Protein AF-A0A7Y6Y7G5-F1 (afdb_monomer_lite)

Structure (mmCIF, N/CA/C/O backbone):
data_AF-A0A7Y6Y7G5-F1
#
_entry.id   AF-A0A7Y6Y7G5-F1
#
loop_
_atom_site.group_PDB
_atom_site.id
_atom_site.type_symbol
_atom_site.label_atom_id
_atom_site.label_alt_id
_atom_site.label_comp_id
_atom_site.label_asym_id
_atom_site.label_entity_id
_atom_site.label_seq_id
_atom_site.pdbx_PDB_ins_code
_atom_site.Cartn_x
_atom_site.Cartn_y
_atom_site.Cartn_z
_atom_site.occupancy
_atom_site.B_iso_or_equiv
_atom_site.auth_seq_id
_atom_site.auth_comp_id
_atom_site.auth_asym_id
_atom_site.auth_atom_id
_atom_site.pdbx_PDB_model_num
ATOM 1 N N . MET A 1 1 ? -13.660 -10.280 -2.586 1.00 82.56 1 MET A N 1
ATOM 2 C CA . MET A 1 1 ? -14.281 -9.388 -1.596 1.00 82.56 1 MET A CA 1
ATOM 3 C C . MET A 1 1 ? -13.257 -9.056 -0.531 1.00 82.56 1 MET A C 1
ATOM 5 O O . MET A 1 1 ? -12.829 -9.973 0.171 1.00 82.56 1 MET A O 1
ATOM 9 N N . LEU A 1 2 ? -12.933 -7.768 -0.409 1.00 85.56 2 LEU A N 1
ATOM 10 C CA . LEU A 1 2 ? -12.048 -7.222 0.620 1.00 85.56 2 LEU A CA 1
ATOM 11 C C . LEU A 1 2 ? -12.518 -7.581 2.031 1.00 85.56 2 LEU A C 1
ATOM 13 O O . LEU A 1 2 ? -13.725 -7.558 2.326 1.00 85.56 2 LEU A O 1
ATOM 17 N N . LYS A 1 3 ? -11.549 -7.924 2.879 1.00 89.38 3 LYS A N 1
ATOM 18 C CA . LYS A 1 3 ? -11.730 -8.176 4.310 1.00 89.38 3 LYS A CA 1
ATOM 19 C C . LYS A 1 3 ? -11.537 -6.909 5.128 1.00 89.38 3 LYS A C 1
ATOM 21 O O . LYS A 1 3 ? -12.250 -6.746 6.112 1.00 89.38 3 LYS A O 1
ATOM 26 N N . VAL A 1 4 ? -10.637 -6.028 4.704 1.00 87.31 4 VAL A N 1
ATOM 27 C CA . VAL A 1 4 ? -10.435 -4.720 5.327 1.00 87.31 4 VAL A CA 1
ATOM 28 C C . VAL A 1 4 ? -11.419 -3.724 4.718 1.00 87.31 4 VAL A C 1
ATOM 30 O O . VAL A 1 4 ? -11.514 -3.599 3.496 1.00 87.31 4 VAL A O 1
ATOM 33 N N . ARG A 1 5 ? -12.199 -3.052 5.568 1.00 88.31 5 ARG A N 1
ATOM 34 C CA . ARG A 1 5 ? -13.233 -2.093 5.164 1.00 88.31 5 ARG A CA 1
ATOM 35 C C . ARG A 1 5 ? -13.192 -0.883 6.097 1.00 88.31 5 ARG A C 1
ATOM 37 O O . ARG A 1 5 ? -13.852 -0.937 7.129 1.00 88.31 5 ARG A O 1
ATOM 44 N N . PRO A 1 6 ? -12.422 0.161 5.752 1.00 89.56 6 PRO A N 1
ATOM 45 C CA . PRO A 1 6 ? -12.454 1.414 6.493 1.00 89.56 6 PRO A CA 1
ATOM 46 C C . PRO A 1 6 ? -13.867 2.009 6.481 1.00 89.56 6 PRO A C 1
ATOM 48 O O . PRO A 1 6 ? -14.586 1.885 5.487 1.00 89.56 6 PRO A O 1
ATOM 51 N N . ASP A 1 7 ? -14.250 2.674 7.563 1.00 91.94 7 ASP A N 1
ATOM 52 C CA . ASP A 1 7 ? -15.566 3.287 7.738 1.00 91.94 7 ASP A CA 1
ATOM 53 C C . ASP A 1 7 ? -15.765 4.479 6.786 1.00 91.94 7 ASP A C 1
ATOM 55 O O . ASP A 1 7 ? -16.869 4.721 6.292 1.00 91.94 7 ASP A O 1
ATOM 59 N N . ASN A 1 8 ? -14.685 5.194 6.456 1.00 92.56 8 ASN A N 1
ATOM 60 C CA . ASN A 1 8 ? -14.676 6.316 5.515 1.00 92.56 8 ASN A CA 1
ATOM 61 C C . ASN A 1 8 ? -14.504 5.846 4.055 1.00 92.56 8 ASN A C 1
ATOM 63 O O . ASN A 1 8 ? -13.577 6.246 3.352 1.00 92.56 8 ASN A O 1
ATOM 67 N N . LEU A 1 9 ? -15.418 4.990 3.587 1.00 87.75 9 LEU A N 1
ATOM 68 C CA . LEU A 1 9 ? -15.328 4.327 2.277 1.00 87.75 9 LEU A CA 1
ATOM 69 C C . LEU A 1 9 ? -15.093 5.278 1.094 1.00 87.75 9 LEU A C 1
ATOM 71 O O . LEU A 1 9 ? -14.370 4.910 0.172 1.00 87.75 9 LEU A O 1
ATOM 75 N N . GLU A 1 10 ? -15.686 6.474 1.101 1.00 87.75 10 GLU A N 1
ATOM 76 C CA . GLU A 1 10 ? -15.502 7.452 0.020 1.00 87.75 10 GLU A CA 1
ATOM 77 C C . GLU A 1 10 ? -14.039 7.892 -0.101 1.00 87.75 10 GLU A C 1
ATOM 79 O O . GLU A 1 10 ? -13.472 7.853 -1.190 1.00 87.75 10 GLU A O 1
ATOM 84 N N . GLU A 1 11 ? -13.388 8.222 1.011 1.00 87.31 11 GLU A N 1
ATOM 85 C CA . GLU A 1 11 ? -11.977 8.620 1.029 1.00 87.31 11 GLU A CA 1
ATOM 86 C C . GLU A 1 11 ? -11.050 7.424 0.786 1.00 87.31 11 GLU A C 1
ATOM 88 O O . GLU A 1 11 ? -10.076 7.521 0.034 1.00 87.31 11 GLU A O 1
ATOM 93 N N . ALA A 1 12 ? -11.385 6.269 1.367 1.00 91.56 12 ALA A N 1
ATOM 94 C CA . ALA A 1 12 ? -10.604 5.051 1.209 1.00 91.56 12 ALA A CA 1
ATOM 95 C C . ALA A 1 12 ? -10.654 4.492 -0.224 1.00 91.56 12 ALA A C 1
ATOM 97 O O . ALA A 1 12 ? -9.712 3.818 -0.654 1.00 91.56 12 ALA A O 1
ATOM 98 N N . SER A 1 13 ? -11.727 4.780 -0.975 1.00 91.75 13 SER A N 1
ATOM 99 C CA . SER A 1 13 ? -11.927 4.295 -2.345 1.00 91.75 13 SER A CA 1
ATOM 100 C C . SER A 1 13 ? -10.772 4.672 -3.268 1.00 91.75 13 SER A C 1
ATOM 102 O O . SER A 1 13 ? -10.280 3.812 -3.994 1.00 91.75 13 SER A O 1
ATOM 104 N N . PHE A 1 14 ? -10.253 5.898 -3.149 1.00 92.06 14 PHE A N 1
ATOM 105 C CA . PHE A 1 14 ? -9.123 6.369 -3.946 1.00 92.06 14 PHE A CA 1
ATOM 106 C C . PHE A 1 14 ? -7.897 5.460 -3.794 1.00 92.06 14 PHE A C 1
ATOM 108 O O . PHE A 1 14 ? -7.299 5.039 -4.782 1.00 92.06 14 PHE A O 1
ATOM 115 N N . LEU A 1 15 ? -7.529 5.121 -2.555 1.00 93.19 15 LEU A N 1
ATOM 116 C CA . LEU A 1 15 ? -6.358 4.286 -2.280 1.00 93.19 15 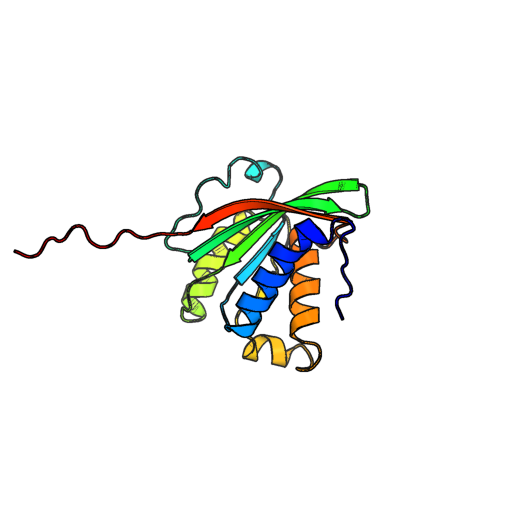LEU A 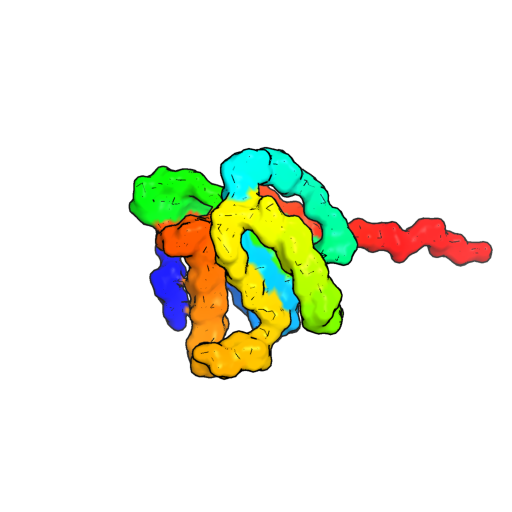CA 1
ATOM 117 C C . LEU A 1 15 ? -6.584 2.833 -2.699 1.00 93.19 15 LEU A C 1
ATOM 119 O O . LEU A 1 15 ? -5.673 2.192 -3.223 1.00 93.19 15 LEU A O 1
ATOM 123 N N . ILE A 1 16 ? -7.799 2.316 -2.519 1.00 94.94 16 ILE A N 1
ATOM 124 C CA . ILE A 1 16 ? -8.168 0.978 -2.991 1.00 94.94 16 ILE A CA 1
ATOM 125 C C . ILE A 1 16 ? -8.079 0.908 -4.521 1.00 94.94 16 ILE A C 1
ATOM 127 O O . ILE A 1 16 ? -7.546 -0.066 -5.057 1.00 94.94 16 ILE A O 1
ATOM 131 N N . ASP A 1 17 ? -8.551 1.934 -5.225 1.00 95.06 17 ASP A N 1
ATOM 132 C CA . ASP A 1 17 ? -8.515 2.001 -6.685 1.00 95.06 17 ASP A CA 1
ATOM 133 C C . ASP A 1 17 ? -7.098 2.219 -7.225 1.00 95.06 17 ASP A C 1
ATOM 135 O O . ASP A 1 17 ? -6.732 1.605 -8.229 1.00 95.06 17 ASP A O 1
ATOM 139 N N . LEU A 1 18 ? -6.260 2.995 -6.531 1.00 94.19 18 LEU A N 1
ATOM 140 C CA . LEU A 1 18 ? -4.828 3.116 -6.822 1.00 94.19 18 LEU A CA 1
ATOM 141 C C . LEU A 1 18 ? -4.126 1.751 -6.750 1.00 94.19 18 LEU A C 1
ATOM 143 O O . LEU A 1 18 ? -3.409 1.365 -7.679 1.00 94.19 18 LEU A O 1
ATOM 147 N N . LEU A 1 19 ? -4.338 1.007 -5.659 1.00 96.06 19 LEU A N 1
ATOM 148 C CA . LEU A 1 19 ? -3.754 -0.324 -5.478 1.00 96.06 19 LEU A CA 1
ATOM 149 C C . LEU A 1 19 ? -4.276 -1.287 -6.545 1.00 96.06 19 LEU A C 1
ATOM 151 O O . LEU A 1 19 ? -3.491 -1.980 -7.188 1.00 96.06 19 LEU A O 1
ATOM 155 N N . ARG A 1 20 ? -5.589 -1.292 -6.792 1.00 96.31 20 ARG A N 1
ATOM 156 C CA . ARG A 1 20 ? -6.218 -2.116 -7.831 1.00 96.31 20 ARG A CA 1
ATOM 157 C C . ARG A 1 20 ? -5.634 -1.832 -9.213 1.00 96.31 20 ARG A C 1
ATOM 159 O O . ARG A 1 20 ? -5.290 -2.769 -9.930 1.00 96.31 20 ARG A O 1
ATOM 166 N N . THR A 1 21 ? -5.494 -0.561 -9.575 1.00 95.44 21 THR A N 1
ATOM 167 C CA . THR A 1 21 ? -4.903 -0.138 -10.852 1.00 95.44 21 THR A CA 1
ATOM 168 C C . THR A 1 21 ? -3.452 -0.600 -10.947 1.00 95.44 21 THR A C 1
ATOM 170 O O . THR A 1 21 ? -3.091 -1.263 -11.913 1.00 95.44 21 THR A O 1
ATOM 173 N N . SER A 1 22 ? -2.651 -0.389 -9.899 1.00 94.94 22 SER A N 1
ATOM 174 C CA . SER A 1 22 ? -1.252 -0.841 -9.855 1.00 94.94 22 SER A CA 1
ATOM 175 C C . SER A 1 22 ? -1.123 -2.362 -10.016 1.00 94.94 22 SER A C 1
ATOM 177 O O . SER A 1 22 ? -0.268 -2.841 -10.757 1.00 94.94 22 SER A O 1
ATOM 179 N N . ILE A 1 23 ? -2.014 -3.138 -9.389 1.00 95.38 23 ILE A N 1
ATOM 180 C CA . ILE A 1 23 ? -2.058 -4.603 -9.511 1.00 95.38 23 ILE A CA 1
ATOM 181 C C . ILE A 1 23 ? -2.473 -5.040 -10.920 1.00 95.38 23 ILE A C 1
ATOM 183 O O . ILE A 1 23 ? -1.966 -6.041 -11.428 1.00 95.38 23 ILE A O 1
ATOM 187 N N . ASN A 1 24 ? -3.425 -4.351 -11.550 1.00 94.00 24 ASN A N 1
ATOM 188 C CA . ASN A 1 24 ? -3.908 -4.684 -12.893 1.00 94.00 24 ASN A CA 1
ATOM 189 C C . ASN A 1 24 ? -2.909 -4.300 -13.984 1.00 94.00 24 ASN A C 1
ATOM 191 O O . ASN A 1 24 ? -2.731 -5.069 -14.928 1.00 94.00 24 ASN A O 1
ATOM 195 N N . ASP A 1 25 ? -2.181 -3.210 -13.778 1.00 94.31 25 ASP A N 1
ATOM 196 C CA . ASP A 1 25 ? -1.101 -2.767 -14.653 1.00 94.31 25 ASP A CA 1
ATOM 197 C C . ASP A 1 25 ? 0.232 -3.466 -14.355 1.00 94.31 25 ASP A C 1
ATOM 199 O O . ASP A 1 25 ? 1.237 -3.149 -14.986 1.00 94.31 25 ASP A O 1
ATOM 203 N N . ASP A 1 26 ? 0.279 -4.402 -13.404 1.00 93.12 26 ASP A N 1
ATOM 204 C CA . ASP A 1 26 ? 1.506 -5.101 -12.998 1.00 93.12 26 ASP A CA 1
ATOM 205 C C . ASP A 1 26 ? 2.650 -4.121 -12.651 1.00 93.12 26 ASP A C 1
ATOM 207 O O . ASP A 1 26 ? 3.808 -4.304 -13.028 1.00 93.12 26 ASP A O 1
ATOM 211 N N . ARG A 1 27 ? 2.298 -3.010 -11.991 1.00 92.88 27 ARG A N 1
ATOM 212 C CA . ARG A 1 27 ? 3.238 -1.992 -11.512 1.00 92.88 27 ARG A CA 1
ATOM 213 C C . ARG A 1 27 ? 3.721 -2.385 -10.116 1.00 92.88 27 ARG A C 1
ATOM 215 O O . ARG A 1 27 ? 2.877 -2.561 -9.233 1.00 92.88 27 ARG A O 1
ATOM 222 N N . PRO A 1 28 ? 5.040 -2.514 -9.886 1.00 93.81 28 PRO A N 1
ATOM 223 C CA . PRO A 1 28 ? 5.550 -2.809 -8.560 1.00 93.81 28 PRO A CA 1
ATOM 224 C C . PRO A 1 28 ? 5.243 -1.662 -7.598 1.00 93.81 28 PRO A C 1
ATOM 226 O O . PRO A 1 28 ? 5.366 -0.486 -7.949 1.00 93.81 28 PRO A O 1
ATOM 229 N N . PHE A 1 29 ? 4.871 -1.992 -6.369 1.00 94.62 29 PHE A N 1
ATOM 230 C CA . PHE A 1 29 ? 4.666 -0.989 -5.332 1.00 94.62 29 PHE A CA 1
ATOM 231 C C . PHE A 1 29 ? 4.986 -1.535 -3.948 1.00 94.62 29 PHE A C 1
ATOM 233 O O . PHE A 1 29 ? 4.967 -2.740 -3.689 1.00 94.62 29 PHE A O 1
ATOM 240 N N . LEU A 1 30 ? 5.256 -0.612 -3.036 1.00 94.00 30 LEU A N 1
ATOM 241 C CA . LEU A 1 30 ? 5.496 -0.876 -1.631 1.00 94.00 30 LEU A CA 1
ATOM 242 C C . LEU A 1 30 ? 4.453 -0.146 -0.786 1.00 94.00 30 LEU A C 1
ATOM 244 O O . LEU A 1 30 ? 4.180 1.024 -1.029 1.00 94.00 30 LEU A O 1
ATOM 248 N N . ALA A 1 31 ? 3.901 -0.826 0.213 1.00 95.50 31 ALA A N 1
ATOM 249 C CA . ALA A 1 31 ? 2.995 -0.259 1.203 1.00 95.50 31 ALA A CA 1
ATOM 250 C C . ALA A 1 31 ? 3.549 -0.497 2.613 1.00 95.50 31 ALA A C 1
ATOM 252 O O . ALA A 1 31 ? 3.975 -1.610 2.934 1.00 95.50 31 ALA A O 1
ATOM 253 N N . GLY A 1 32 ? 3.545 0.524 3.467 1.00 95.31 32 GLY A N 1
ATOM 254 C CA . GLY A 1 32 ? 4.032 0.379 4.839 1.00 95.31 32 GLY A CA 1
ATOM 255 C C . GLY A 1 32 ? 3.729 1.570 5.739 1.00 95.31 32 GLY A C 1
ATOM 256 O O . GLY A 1 32 ? 3.444 2.663 5.257 1.00 95.31 32 GLY A O 1
ATOM 257 N N . CYS A 1 33 ? 3.802 1.348 7.048 1.00 95.19 33 CYS A N 1
ATOM 258 C CA . CYS A 1 33 ? 3.615 2.365 8.080 1.00 95.19 33 CYS A CA 1
ATOM 259 C C . CYS A 1 33 ? 4.927 3.112 8.345 1.00 95.19 33 CYS A C 1
ATOM 261 O O . CYS A 1 33 ? 5.970 2.485 8.516 1.00 95.19 33 CYS A O 1
ATOM 263 N N . LEU A 1 34 ? 4.882 4.442 8.389 1.00 92.31 34 LEU A N 1
ATOM 264 C CA . LEU A 1 34 ? 6.024 5.305 8.685 1.00 92.31 34 LEU A CA 1
ATOM 265 C C . LEU A 1 34 ? 6.337 5.307 10.185 1.00 92.31 34 LEU A C 1
ATOM 267 O O . LEU A 1 34 ? 5.435 5.381 11.026 1.00 92.31 34 LEU A O 1
ATOM 271 N N . LEU A 1 35 ? 7.629 5.335 10.522 1.00 89.31 35 LEU A N 1
ATOM 272 C CA . LEU A 1 35 ? 8.070 5.660 11.882 1.00 89.31 35 LEU A CA 1
ATOM 273 C C . LEU A 1 35 ? 7.569 7.053 12.282 1.00 89.31 35 LEU A C 1
ATOM 275 O O . LEU A 1 35 ? 7.583 7.973 11.465 1.00 89.31 35 LEU A O 1
ATOM 279 N N . LYS A 1 36 ? 7.181 7.228 13.554 1.00 85.69 36 LYS A N 1
ATOM 280 C CA . LYS A 1 36 ? 6.636 8.499 14.078 1.00 85.69 36 LYS A CA 1
ATOM 281 C C . LYS A 1 36 ? 7.553 9.697 13.801 1.00 85.69 36 LYS A C 1
ATOM 283 O O . LYS A 1 36 ? 7.080 10.752 13.397 1.00 85.69 36 LYS A O 1
ATOM 288 N N . GLU A 1 37 ? 8.864 9.519 13.935 1.00 85.38 37 GLU A N 1
ATOM 289 C CA . GLU A 1 37 ? 9.880 10.543 13.633 1.00 85.38 37 GLU A CA 1
ATOM 290 C C . GLU A 1 37 ? 9.960 10.946 12.147 1.00 85.38 37 GLU A C 1
ATOM 292 O O . GLU A 1 37 ? 10.478 12.013 11.809 1.00 85.38 37 GLU A O 1
ATOM 297 N N . HIS A 1 38 ? 9.398 10.135 11.248 1.00 83.81 38 HIS A N 1
ATOM 298 C CA . HIS A 1 38 ? 9.350 10.396 9.810 1.00 83.81 38 HIS A CA 1
ATOM 299 C C . HIS A 1 38 ? 8.000 10.920 9.312 1.00 83.81 38 HIS A C 1
ATOM 301 O O . HIS A 1 38 ? 7.867 11.235 8.131 1.00 83.81 38 HIS A O 1
ATOM 307 N N . HIS A 1 39 ? 7.010 11.082 10.197 1.00 81.88 39 HIS A N 1
ATOM 308 C CA . HIS A 1 39 ? 5.662 11.543 9.835 1.00 81.88 39 HIS A CA 1
ATOM 309 C C . HIS A 1 39 ? 5.644 12.924 9.171 1.00 81.88 39 HIS A C 1
ATOM 311 O O . HIS A 1 39 ? 4.812 13.161 8.296 1.00 81.88 39 HIS A O 1
ATOM 317 N N . GLU A 1 40 ? 6.554 13.816 9.574 1.00 73.00 40 GLU A N 1
ATOM 318 C CA . GLU A 1 40 ? 6.669 15.182 9.040 1.00 73.00 40 GLU A CA 1
ATOM 319 C C . GLU A 1 40 ? 7.801 15.342 8.016 1.00 73.00 40 GLU A C 1
ATOM 321 O O . GLU A 1 40 ? 7.743 16.220 7.158 1.00 73.00 40 GLU A O 1
ATOM 326 N N . SER A 1 41 ? 8.838 14.501 8.086 1.00 67.88 41 SER A N 1
ATOM 327 C CA . SER A 1 41 ? 10.050 14.642 7.265 1.00 67.88 41 SER A CA 1
ATOM 328 C C . SER A 1 41 ? 9.989 13.903 5.929 1.00 67.88 41 SER A C 1
ATOM 330 O O . SER A 1 41 ? 10.859 14.110 5.084 1.00 67.88 41 SER A O 1
ATOM 332 N N . PHE A 1 42 ? 8.945 13.106 5.679 1.00 70.75 42 PHE A N 1
ATOM 333 C CA . PHE A 1 42 ? 8.732 12.420 4.403 1.00 70.75 42 PHE A CA 1
ATOM 334 C C . PHE A 1 42 ? 8.269 13.386 3.285 1.00 70.75 42 PHE A C 1
ATOM 336 O O . PHE A 1 42 ? 7.294 13.154 2.587 1.00 70.75 42 PHE A O 1
ATOM 343 N N . THR A 1 43 ? 8.917 14.534 3.110 1.00 61.97 43 THR A N 1
ATOM 344 C CA . THR A 1 43 ? 8.429 15.608 2.225 1.00 61.97 43 THR A CA 1
ATOM 345 C C . THR A 1 43 ? 8.993 15.566 0.812 1.00 61.97 43 THR A C 1
ATOM 347 O O . THR A 1 43 ? 8.471 16.261 -0.057 1.00 61.97 43 THR A O 1
ATOM 350 N N . ASN A 1 44 ? 10.037 14.774 0.552 1.00 61.53 44 ASN A N 1
ATOM 351 C CA . ASN A 1 44 ? 10.616 14.681 -0.785 1.00 61.53 44 ASN A CA 1
ATOM 352 C C . ASN A 1 44 ? 11.366 13.354 -0.984 1.00 61.53 44 ASN A C 1
ATOM 354 O O . ASN A 1 44 ? 12.583 13.281 -0.780 1.00 61.53 44 ASN A O 1
ATOM 358 N N . PRO A 1 45 ? 10.655 12.269 -1.314 1.00 59.38 45 PRO A N 1
ATOM 359 C CA . PRO A 1 45 ? 11.317 11.020 -1.640 1.00 59.38 45 PRO A CA 1
ATOM 360 C C . PRO A 1 45 ? 12.191 11.225 -2.876 1.00 59.38 45 PRO A C 1
ATOM 362 O O . PRO A 1 45 ? 11.787 11.893 -3.826 1.00 59.38 45 PRO A O 1
ATOM 365 N N . GLN A 1 46 ? 13.411 10.686 -2.856 1.00 62.31 46 GLN A N 1
ATOM 366 C CA . GLN A 1 46 ? 14.337 10.863 -3.969 1.00 62.31 46 GLN A CA 1
ATOM 367 C C . GLN A 1 46 ? 13.673 10.366 -5.269 1.00 62.31 46 GLN A C 1
ATOM 369 O O . GLN A 1 46 ? 13.399 9.167 -5.374 1.00 62.31 46 GLN A O 1
ATOM 374 N N . PRO A 1 47 ? 13.442 11.241 -6.268 1.00 54.31 47 PRO A N 1
ATOM 375 C CA . PRO A 1 47 ? 12.631 10.920 -7.448 1.00 54.31 47 PRO A CA 1
ATOM 376 C C . PRO A 1 47 ? 13.233 9.811 -8.321 1.00 54.31 47 PRO A C 1
ATOM 378 O O . PRO A 1 47 ? 12.569 9.286 -9.201 1.00 54.31 47 PRO A O 1
ATOM 381 N N . LYS A 1 48 ? 14.486 9.417 -8.064 1.00 61.56 48 LYS A N 1
ATOM 382 C CA . LYS A 1 48 ? 15.164 8.333 -8.782 1.00 61.56 48 LYS A CA 1
ATOM 383 C C . LYS A 1 48 ? 14.730 6.929 -8.354 1.00 61.56 48 LYS A C 1
ATOM 385 O O . LYS A 1 48 ? 15.056 5.978 -9.052 1.00 61.56 48 LYS A O 1
ATOM 390 N N . LEU A 1 49 ? 14.066 6.776 -7.205 1.00 69.56 49 LEU A N 1
ATOM 391 C CA . LEU A 1 49 ? 13.766 5.454 -6.630 1.00 69.56 49 LEU A CA 1
ATOM 392 C C . LEU A 1 49 ? 12.303 5.024 -6.812 1.00 69.56 49 LEU A C 1
ATOM 394 O O . LEU A 1 49 ? 11.982 3.852 -6.620 1.00 69.56 49 LEU A O 1
ATOM 398 N N . VAL A 1 50 ? 11.421 5.962 -7.153 1.00 77.31 50 VAL A N 1
ATOM 399 C CA . VAL A 1 50 ? 9.958 5.821 -7.127 1.00 77.31 50 VAL A CA 1
ATOM 400 C C . VAL A 1 50 ? 9.325 6.765 -8.145 1.00 77.31 50 VAL A C 1
ATOM 402 O O . VAL A 1 50 ? 9.741 7.915 -8.264 1.00 77.31 50 VAL A O 1
ATOM 405 N N . GLU A 1 51 ? 8.312 6.289 -8.865 1.00 85.75 51 GLU A N 1
ATOM 406 C CA . GLU A 1 51 ? 7.555 7.108 -9.820 1.00 85.75 51 GLU A CA 1
ATOM 407 C C . GLU A 1 51 ? 6.544 7.989 -9.089 1.00 85.75 51 GLU A C 1
ATOM 409 O O . GLU A 1 51 ? 6.375 9.166 -9.404 1.00 85.75 51 GLU A O 1
ATOM 414 N N . GLU A 1 52 ? 5.863 7.419 -8.098 1.00 88.88 52 GLU A N 1
ATOM 415 C CA . GLU A 1 52 ? 4.791 8.088 -7.373 1.00 88.88 52 GLU A CA 1
ATOM 416 C C . GLU A 1 52 ? 4.817 7.659 -5.911 1.00 88.88 52 GLU A C 1
ATOM 418 O O . GLU A 1 52 ? 5.007 6.481 -5.603 1.00 88.88 52 GLU A O 1
ATOM 423 N N . ILE A 1 53 ? 4.595 8.599 -4.995 1.00 89.75 53 ILE A N 1
ATOM 424 C CA . ILE A 1 53 ? 4.402 8.293 -3.583 1.00 89.75 53 ILE A CA 1
ATOM 425 C C . ILE A 1 53 ? 3.166 8.981 -3.036 1.00 89.75 53 ILE A C 1
ATOM 427 O O . ILE A 1 53 ? 3.003 10.190 -3.150 1.00 89.75 53 ILE A O 1
ATOM 431 N N . TYR A 1 54 ? 2.352 8.191 -2.353 1.00 92.12 54 TYR A N 1
ATOM 432 C CA . TYR A 1 54 ? 1.140 8.593 -1.672 1.00 92.12 54 TYR A CA 1
ATOM 433 C C . TYR A 1 54 ? 1.342 8.438 -0.170 1.00 92.12 54 TYR A C 1
ATOM 435 O O . TYR A 1 54 ? 1.551 7.327 0.319 1.00 92.12 54 TYR A O 1
ATOM 443 N N . GLN A 1 55 ? 1.281 9.541 0.571 1.00 92.12 55 GLN A N 1
ATOM 444 C CA . GLN A 1 55 ? 1.184 9.479 2.024 1.00 92.12 55 GLN A CA 1
ATOM 445 C C . GLN A 1 55 ? -0.267 9.284 2.431 1.00 92.12 55 GLN A C 1
ATOM 447 O O . GLN A 1 55 ? -1.162 10.001 1.981 1.00 92.12 55 GLN A O 1
ATOM 452 N N . VAL A 1 56 ? -0.472 8.345 3.337 1.00 93.38 56 VAL A N 1
ATOM 453 C CA . VAL A 1 56 ? -1.777 7.941 3.836 1.00 93.38 56 VAL A CA 1
ATOM 454 C C . VAL A 1 56 ? -1.828 8.210 5.329 1.00 93.38 56 VAL A C 1
ATOM 456 O O . VAL A 1 56 ? -0.866 7.944 6.044 1.00 93.38 56 VAL A O 1
ATOM 459 N N . GLY A 1 57 ? -2.943 8.737 5.807 1.00 94.69 57 GLY A N 1
ATOM 460 C CA . GLY A 1 57 ? -3.247 8.868 7.225 1.00 94.69 57 GLY A CA 1
ATOM 461 C C . GLY A 1 57 ? -4.458 8.031 7.575 1.00 94.69 57 GLY A C 1
ATOM 462 O O . GLY A 1 57 ? -5.242 7.663 6.701 1.00 94.69 57 GLY A O 1
ATOM 463 N N . GLY A 1 58 ? -4.618 7.746 8.855 1.00 95.12 58 GLY A N 1
ATOM 464 C CA . GLY A 1 58 ? -5.807 7.069 9.328 1.00 95.12 58 GLY A CA 1
ATOM 465 C C . GLY A 1 58 ? -5.780 6.830 10.821 1.00 95.12 58 GLY A C 1
ATOM 466 O O . GLY A 1 58 ? -4.851 7.236 11.527 1.00 95.12 58 GLY A O 1
ATOM 467 N N . ILE A 1 59 ? -6.834 6.167 11.269 1.00 95.50 59 ILE A N 1
ATOM 468 C CA . ILE A 1 59 ? -7.014 5.678 12.627 1.00 95.50 59 ILE A CA 1
ATOM 469 C C . ILE A 1 59 ? -7.156 4.159 12.525 1.00 95.50 59 ILE A C 1
ATOM 471 O O . ILE A 1 59 ? -7.790 3.655 11.594 1.00 95.50 59 ILE A O 1
ATOM 475 N N . ASP A 1 60 ? -6.527 3.414 13.427 1.00 94.94 60 ASP A N 1
ATOM 476 C CA . ASP A 1 60 ? -6.707 1.963 13.510 1.00 94.94 60 ASP A CA 1
ATOM 477 C C . ASP A 1 60 ? -7.924 1.575 14.372 1.00 94.94 60 ASP A C 1
ATOM 479 O O . ASP A 1 60 ? -8.707 2.420 14.810 1.00 94.94 60 ASP A O 1
ATOM 483 N N . GLU A 1 61 ? -8.148 0.277 14.556 1.00 93.06 61 GLU A N 1
ATOM 484 C CA . GLU A 1 61 ? -9.235 -0.259 15.383 1.00 93.06 61 GLU A CA 1
ATOM 485 C C . GLU A 1 61 ? -9.111 0.089 16.875 1.00 93.06 61 GLU A C 1
ATOM 487 O O . GLU A 1 61 ? -10.123 0.130 17.574 1.00 93.06 61 GLU A O 1
ATOM 492 N N . ASP A 1 62 ? -7.898 0.391 17.348 1.00 93.44 62 ASP A N 1
ATOM 493 C CA . ASP A 1 62 ? -7.618 0.785 18.731 1.00 93.44 62 ASP A CA 1
ATOM 494 C C . ASP A 1 62 ? -7.772 2.304 18.946 1.00 93.44 62 ASP A C 1
ATOM 496 O O . ASP A 1 62 ? -7.671 2.792 20.074 1.00 93.44 62 ASP A O 1
ATOM 500 N N . GLY A 1 63 ? -8.043 3.068 17.883 1.00 94.19 63 GLY A N 1
ATOM 501 C CA . GLY A 1 63 ? -8.169 4.524 17.935 1.00 94.19 63 GLY A CA 1
ATOM 502 C C . GLY A 1 63 ? -6.839 5.272 17.809 1.00 94.19 63 GLY A C 1
ATOM 503 O O . GLY A 1 63 ? -6.807 6.491 17.997 1.00 94.19 63 GLY A O 1
ATOM 504 N N . GLU A 1 64 ? -5.744 4.584 17.481 1.00 93.38 64 GLU A N 1
ATOM 505 C CA . GLU A 1 64 ? -4.429 5.200 17.335 1.00 93.38 64 GLU A CA 1
ATOM 506 C C . GLU A 1 64 ? -4.238 5.771 15.927 1.00 93.38 64 GLU A C 1
ATOM 508 O O . GLU A 1 64 ? -4.598 5.170 14.913 1.00 93.38 64 GLU A O 1
ATOM 513 N N . ILE A 1 65 ? -3.627 6.956 15.863 1.00 93.50 65 ILE A N 1
ATOM 514 C CA . ILE A 1 65 ? -3.309 7.612 14.594 1.00 93.50 65 ILE A CA 1
ATOM 515 C C . ILE A 1 65 ? -2.078 6.946 13.986 1.00 93.50 65 ILE A C 1
ATOM 517 O O . ILE A 1 65 ? -1.016 6.879 14.616 1.00 93.50 65 ILE A O 1
ATOM 521 N N . TYR A 1 66 ? -2.187 6.557 12.720 1.00 93.38 66 TYR A N 1
ATOM 522 C CA . TYR A 1 66 ? -1.062 6.078 11.930 1.00 93.38 66 TYR A CA 1
ATOM 523 C C . TYR A 1 66 ? -0.816 6.965 10.707 1.00 93.38 66 TYR A C 1
ATOM 525 O O . TYR A 1 66 ? -1.683 7.711 10.239 1.00 93.38 66 TYR A O 1
ATOM 533 N N . ARG A 1 67 ? 0.400 6.856 10.168 1.00 94.38 67 ARG A N 1
ATOM 534 C CA . ARG A 1 67 ? 0.735 7.350 8.833 1.00 94.38 67 ARG A CA 1
ATOM 535 C C . ARG A 1 67 ? 1.416 6.249 8.054 1.00 94.38 67 ARG A C 1
ATOM 537 O O . ARG A 1 67 ? 2.385 5.670 8.530 1.00 94.38 67 ARG A O 1
ATOM 544 N N . GLY A 1 68 ? 0.914 5.988 6.862 1.00 93.94 68 GLY A N 1
ATOM 545 C CA . GLY A 1 68 ? 1.467 5.032 5.925 1.00 93.94 68 GLY A CA 1
ATOM 546 C C . GLY A 1 68 ? 1.934 5.696 4.642 1.00 93.94 68 GLY A C 1
ATOM 547 O O . GLY A 1 68 ? 1.704 6.880 4.390 1.00 93.94 68 GLY A O 1
ATOM 548 N N . VAL A 1 69 ? 2.589 4.904 3.813 1.00 93.06 69 VAL A N 1
ATOM 549 C CA . VAL A 1 69 ? 3.050 5.302 2.495 1.00 93.06 69 VAL A CA 1
ATOM 550 C C . VAL A 1 69 ? 2.765 4.191 1.494 1.00 93.06 69 VAL A C 1
ATOM 552 O O . VAL A 1 69 ? 3.003 3.018 1.782 1.00 93.06 69 VAL A O 1
ATOM 555 N N . VAL A 1 70 ? 2.268 4.568 0.317 1.00 94.06 70 VAL A N 1
ATOM 556 C CA . VAL A 1 70 ? 2.272 3.727 -0.883 1.00 94.06 70 VAL A CA 1
ATOM 557 C C . VAL A 1 70 ? 3.274 4.327 -1.857 1.00 94.06 70 VAL A C 1
ATOM 559 O O . VAL A 1 70 ? 3.109 5.463 -2.293 1.00 94.06 70 VAL A O 1
ATOM 562 N N . ALA A 1 71 ? 4.318 3.576 -2.184 1.00 91.69 71 ALA A N 1
ATOM 563 C CA . ALA A 1 71 ? 5.358 3.965 -3.122 1.00 91.69 71 ALA A CA 1
ATOM 564 C C . ALA A 1 71 ? 5.269 3.101 -4.378 1.00 91.69 71 ALA A C 1
ATOM 566 O O . ALA A 1 71 ? 5.575 1.909 -4.332 1.00 91.69 71 ALA A O 1
ATOM 567 N N . VAL A 1 72 ? 4.852 3.699 -5.491 1.00 92.06 72 VAL A N 1
ATOM 568 C CA . VAL A 1 72 ? 4.816 3.049 -6.800 1.00 92.06 72 VAL A CA 1
ATOM 569 C C . VAL A 1 72 ? 6.189 3.182 -7.441 1.00 92.06 72 VAL A C 1
ATOM 571 O O . VAL A 1 72 ? 6.763 4.271 -7.523 1.00 92.06 72 VAL A O 1
ATOM 574 N N . MET A 1 73 ? 6.739 2.049 -7.855 1.00 88.44 73 MET A N 1
ATOM 575 C CA . MET A 1 73 ? 8.094 1.951 -8.375 1.00 88.44 73 MET A CA 1
ATOM 576 C C . MET A 1 73 ? 8.076 1.825 -9.897 1.00 88.44 73 MET A C 1
ATOM 578 O O . MET A 1 73 ? 7.141 1.241 -10.456 1.00 88.44 73 MET A O 1
ATOM 582 N N . PRO A 1 74 ? 9.130 2.310 -10.572 1.00 84.81 74 PRO A N 1
ATOM 583 C CA . PRO A 1 74 ? 9.299 2.048 -11.990 1.00 84.81 74 PRO A CA 1
ATOM 584 C C . PRO A 1 74 ? 9.427 0.550 -12.257 1.00 84.81 74 PRO A C 1
ATOM 586 O O . PRO A 1 74 ? 9.895 -0.224 -11.418 1.00 84.81 74 PRO A O 1
ATOM 589 N N . ARG A 1 75 ? 9.042 0.128 -13.464 1.00 83.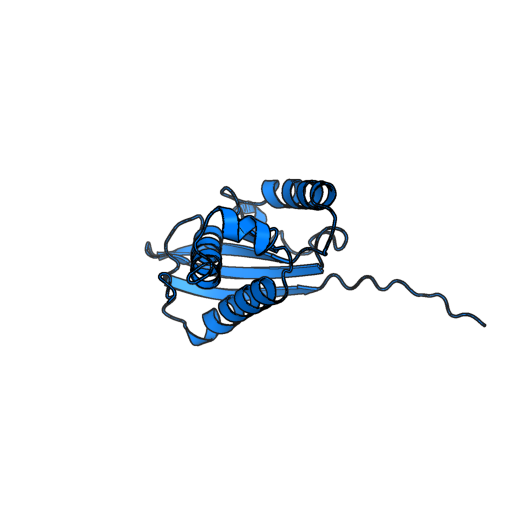44 75 ARG A N 1
ATOM 590 C CA . ARG A 1 75 ? 9.247 -1.252 -13.923 1.00 83.44 75 ARG A CA 1
ATOM 591 C C . ARG A 1 75 ? 10.734 -1.492 -14.190 1.00 83.44 75 ARG A C 1
ATOM 593 O O . ARG A 1 75 ? 11.212 -1.302 -15.306 1.00 83.44 75 ARG A O 1
ATOM 600 N N . LEU A 1 76 ? 11.452 -1.904 -13.153 1.00 77.81 76 LEU A N 1
ATOM 601 C CA . LEU A 1 76 ? 12.877 -2.222 -13.192 1.00 77.81 76 LEU A CA 1
ATOM 602 C C . LEU A 1 76 ? 13.123 -3.726 -12.994 1.00 77.81 76 LEU A C 1
ATOM 604 O O . LEU A 1 76 ? 12.246 -4.436 -12.493 1.00 77.81 76 LEU A O 1
ATOM 608 N N . PRO A 1 77 ? 14.315 -4.234 -13.358 1.00 77.62 77 PRO A N 1
ATOM 609 C CA . PRO A 1 77 ? 14.764 -5.556 -12.937 1.00 77.62 77 PRO A CA 1
ATOM 610 C C . PRO A 1 77 ? 14.684 -5.732 -11.411 1.00 77.62 77 PRO A C 1
ATOM 612 O O . PRO A 1 77 ? 14.920 -4.797 -10.645 1.00 77.62 77 PRO A O 1
ATOM 615 N N . SER A 1 78 ? 14.405 -6.956 -10.948 1.00 76.88 78 SER A N 1
ATOM 616 C CA . SER A 1 78 ? 14.198 -7.259 -9.522 1.00 76.88 78 SER A CA 1
ATOM 617 C C . SER A 1 78 ? 15.373 -6.875 -8.610 1.00 76.88 78 SER A C 1
ATOM 619 O O . SER A 1 78 ? 15.171 -6.646 -7.418 1.00 76.88 78 SER A O 1
ATOM 621 N N . GLU A 1 79 ? 16.605 -6.832 -9.124 1.00 76.56 79 GLU A N 1
ATOM 622 C CA . GLU A 1 79 ? 17.788 -6.424 -8.350 1.00 76.56 79 GLU A CA 1
ATOM 623 C C . GLU A 1 79 ? 17.781 -4.924 -8.035 1.00 76.56 79 GLU A C 1
ATOM 625 O O . GLU A 1 79 ? 18.014 -4.542 -6.887 1.00 76.56 79 GLU A O 1
ATOM 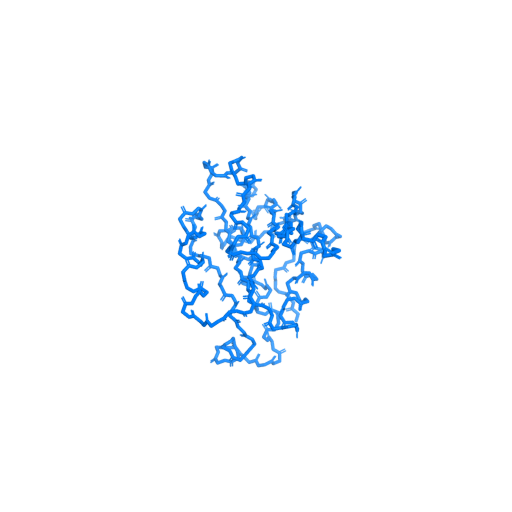630 N N . ASP A 1 80 ? 17.406 -4.094 -9.009 1.00 77.56 80 ASP A N 1
ATOM 631 C CA . ASP A 1 80 ? 17.304 -2.644 -8.840 1.00 77.56 80 ASP A CA 1
ATOM 632 C C . ASP A 1 80 ? 16.137 -2.281 -7.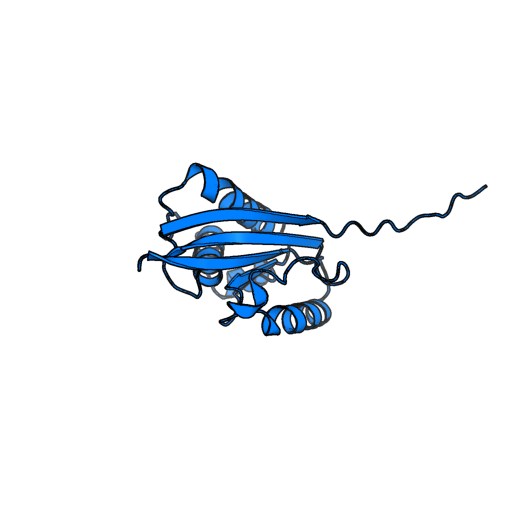909 1.00 77.56 80 ASP A C 1
ATOM 634 O O . ASP A 1 80 ? 16.281 -1.443 -7.016 1.00 77.56 80 ASP A O 1
ATOM 638 N N . LEU A 1 81 ? 15.006 -2.995 -8.027 1.00 76.94 81 LEU A N 1
ATOM 639 C CA . LEU A 1 81 ? 13.856 -2.840 -7.125 1.00 76.94 81 LEU A CA 1
ATOM 640 C C . LEU A 1 81 ? 14.231 -3.101 -5.659 1.00 76.94 81 LEU A C 1
ATOM 642 O O . LEU A 1 81 ? 13.817 -2.356 -4.771 1.00 76.94 81 LEU A O 1
ATOM 646 N N . LYS A 1 82 ? 15.057 -4.120 -5.382 1.00 77.75 82 LYS A N 1
ATOM 647 C CA . LYS A 1 82 ? 15.538 -4.409 -4.016 1.00 77.75 82 LYS A CA 1
ATOM 648 C C . LYS A 1 82 ? 16.377 -3.270 -3.443 1.00 77.75 82 LYS A C 1
ATOM 650 O O . LYS A 1 82 ? 16.272 -2.993 -2.247 1.00 77.75 82 LYS A O 1
ATOM 655 N N . GLY A 1 83 ? 17.175 -2.608 -4.282 1.00 75.31 83 GLY A N 1
ATOM 656 C CA . GLY A 1 83 ? 17.920 -1.409 -3.906 1.00 75.31 83 GLY A CA 1
ATOM 657 C C . GLY A 1 83 ? 16.985 -0.288 -3.451 1.00 75.31 83 GLY A C 1
ATOM 658 O O . GLY A 1 83 ? 17.135 0.215 -2.336 1.00 75.31 83 GLY A O 1
ATOM 659 N N . CYS A 1 84 ? 15.967 0.026 -4.260 1.00 73.88 84 CYS A N 1
ATOM 660 C CA . CYS A 1 84 ? 14.957 1.038 -3.934 1.00 73.88 84 CYS A CA 1
ATOM 661 C C . CYS A 1 84 ? 14.202 0.715 -2.635 1.00 73.88 84 CYS A C 1
ATOM 663 O O . CYS A 1 84 ? 14.035 1.584 -1.777 1.00 73.88 84 CYS A O 1
ATOM 665 N N . ILE A 1 85 ? 13.785 -0.544 -2.457 1.00 79.94 85 ILE A N 1
ATOM 666 C CA . ILE A 1 85 ? 13.069 -0.999 -1.256 1.00 79.94 85 ILE A CA 1
ATOM 667 C C . ILE A 1 85 ? 13.914 -0.789 -0.003 1.00 79.94 85 ILE A C 1
ATOM 669 O O . ILE A 1 85 ? 13.389 -0.304 0.994 1.00 79.94 85 ILE A O 1
ATOM 673 N N . SER A 1 86 ? 15.206 -1.126 -0.041 1.00 80.62 86 SER A N 1
ATOM 674 C CA . SER A 1 86 ? 16.099 -1.003 1.119 1.00 80.62 86 SER A CA 1
ATOM 675 C C . SER A 1 86 ? 16.137 0.426 1.671 1.00 80.62 86 SER A C 1
ATOM 677 O O . SER A 1 86 ? 16.055 0.625 2.883 1.00 80.62 86 SER A O 1
ATOM 679 N N . THR A 1 87 ? 16.179 1.424 0.784 1.00 77.12 87 THR A N 1
ATOM 680 C CA . THR A 1 87 ? 16.183 2.843 1.165 1.00 77.12 87 THR A CA 1
ATOM 681 C C . THR A 1 87 ? 14.868 3.287 1.798 1.00 77.12 87 THR A C 1
ATOM 683 O O . THR A 1 87 ? 14.879 4.067 2.744 1.00 77.12 87 THR A O 1
ATOM 686 N N . ILE A 1 88 ? 13.728 2.798 1.305 1.00 79.62 88 ILE A N 1
ATOM 687 C CA . ILE A 1 88 ? 12.421 3.148 1.881 1.00 79.62 88 ILE A CA 1
ATOM 688 C C . ILE A 1 88 ? 12.209 2.407 3.204 1.00 79.62 88 ILE A C 1
ATOM 690 O O . ILE A 1 88 ? 11.645 2.962 4.141 1.00 79.62 88 ILE A O 1
ATOM 694 N N . ASN A 1 89 ? 12.709 1.176 3.312 1.00 83.75 89 ASN A N 1
ATOM 695 C CA . ASN A 1 89 ? 12.515 0.308 4.467 1.00 83.75 89 ASN A CA 1
ATOM 696 C C . ASN A 1 89 ? 13.073 0.897 5.772 1.00 83.75 89 ASN A C 1
ATOM 698 O O . ASN A 1 89 ? 12.502 0.655 6.829 1.00 83.75 89 ASN A O 1
ATOM 702 N N . SER A 1 90 ? 14.140 1.705 5.721 1.00 83.75 90 SER A N 1
ATOM 703 C CA . SER A 1 90 ? 14.668 2.375 6.920 1.00 83.75 90 SER A CA 1
ATOM 704 C C . SER A 1 90 ? 13.730 3.437 7.501 1.00 83.75 90 SER A C 1
ATOM 706 O O . SER A 1 90 ? 13.957 3.890 8.614 1.00 83.75 90 SER A O 1
ATOM 708 N N . LEU A 1 91 ? 12.705 3.854 6.753 1.00 85.50 91 LEU A N 1
ATOM 709 C CA . LEU A 1 91 ? 11.751 4.887 7.163 1.00 85.50 91 LEU A CA 1
ATOM 710 C C . LEU A 1 91 ? 10.472 4.298 7.781 1.00 85.50 91 LEU A C 1
ATOM 712 O O . LEU A 1 91 ? 9.600 5.044 8.237 1.00 85.50 91 LEU A O 1
ATOM 716 N N . LEU A 1 92 ? 10.337 2.970 7.774 1.00 89.12 92 LEU A N 1
ATOM 717 C CA . LEU A 1 92 ? 9.106 2.269 8.117 1.00 89.12 92 LEU A CA 1
ATOM 718 C C . LEU A 1 92 ? 9.185 1.631 9.500 1.00 89.12 92 LEU A C 1
ATOM 720 O O . LEU A 1 92 ? 10.222 1.118 9.911 1.00 89.12 92 LEU A O 1
ATOM 724 N N . ALA A 1 93 ? 8.065 1.677 10.216 1.00 85.50 93 ALA A N 1
ATOM 725 C CA . ALA A 1 93 ? 7.952 1.170 11.579 1.00 85.50 93 ALA A CA 1
ATOM 726 C C . ALA A 1 93 ? 7.981 -0.360 11.640 1.00 85.50 93 ALA A C 1
ATOM 728 O O . ALA A 1 93 ? 8.521 -0.939 12.579 1.00 85.50 93 ALA A O 1
ATOM 729 N N . GLU A 1 94 ? 7.416 -1.007 10.622 1.00 84.69 94 GLU A N 1
ATOM 730 C CA . GLU A 1 94 ? 7.337 -2.458 10.498 1.00 84.69 94 GLU A CA 1
ATOM 731 C C . GLU A 1 94 ? 7.693 -2.912 9.082 1.00 84.69 94 GLU A C 1
ATOM 733 O O . GLU A 1 94 ? 7.900 -2.102 8.177 1.00 84.69 94 GLU A O 1
ATOM 738 N N . LYS A 1 95 ? 7.752 -4.235 8.879 1.00 85.19 95 LYS A N 1
ATOM 739 C CA . LYS A 1 95 ? 8.098 -4.824 7.586 1.00 85.19 95 LYS A CA 1
ATOM 740 C C . LYS A 1 95 ? 7.075 -4.405 6.515 1.00 85.19 95 LYS A C 1
ATOM 742 O O . LYS A 1 95 ? 5.925 -4.839 6.597 1.00 85.19 95 LYS A O 1
ATOM 747 N N . PRO A 1 96 ? 7.466 -3.656 5.474 1.00 92.25 96 PRO A N 1
ATOM 748 C CA . PRO A 1 96 ? 6.553 -3.284 4.408 1.00 92.25 96 PRO A CA 1
ATOM 749 C C . PRO A 1 96 ? 6.008 -4.506 3.684 1.00 92.25 96 PRO A C 1
ATOM 751 O O . PRO A 1 96 ? 6.666 -5.548 3.572 1.00 92.25 96 PRO A O 1
ATOM 754 N N . PHE A 1 97 ? 4.832 -4.329 3.104 1.00 94.56 97 PHE A N 1
ATOM 755 C CA . PHE A 1 97 ? 4.360 -5.204 2.055 1.00 94.56 97 PHE A CA 1
ATOM 756 C C . PHE A 1 97 ? 4.902 -4.714 0.708 1.00 94.56 97 PHE A C 1
ATOM 758 O O . PHE A 1 97 ? 4.756 -3.545 0.358 1.00 94.56 97 PHE A O 1
ATOM 765 N N . PHE A 1 98 ? 5.532 -5.612 -0.049 1.00 93.94 98 PHE A N 1
ATOM 766 C CA . PHE A 1 98 ? 6.023 -5.328 -1.393 1.00 93.94 98 PHE A CA 1
ATOM 767 C C . PHE A 1 98 ? 5.302 -6.209 -2.407 1.00 93.94 98 PHE A C 1
ATOM 769 O O . PHE A 1 98 ? 5.373 -7.440 -2.345 1.00 93.94 98 PHE A O 1
ATOM 776 N N . PHE A 1 99 ? 4.629 -5.565 -3.351 1.00 94.50 99 PHE A N 1
ATOM 777 C CA . PHE A 1 99 ? 4.081 -6.203 -4.530 1.00 94.50 99 PHE A CA 1
ATOM 778 C C . PHE A 1 99 ? 5.071 -6.028 -5.682 1.00 94.50 99 PHE A C 1
ATOM 780 O O . PHE A 1 99 ? 5.273 -4.921 -6.170 1.00 94.50 99 PHE A O 1
ATOM 787 N N . GLU A 1 100 ? 5.693 -7.126 -6.110 1.00 92.56 100 GLU A N 1
ATOM 788 C CA . GLU A 1 100 ? 6.622 -7.121 -7.247 1.00 92.56 100 GLU A CA 1
ATOM 789 C C . GLU A 1 100 ? 5.883 -7.257 -8.582 1.00 92.56 100 GLU A C 1
ATOM 791 O O . GLU A 1 100 ? 6.121 -6.501 -9.515 1.00 92.56 100 GLU A O 1
ATOM 796 N N . SER A 1 101 ? 5.012 -8.263 -8.679 1.00 92.94 101 SER A N 1
ATOM 797 C CA . SER A 1 101 ? 4.216 -8.557 -9.869 1.00 92.94 101 SER A CA 1
ATOM 798 C C . SER A 1 101 ? 3.060 -9.495 -9.527 1.00 92.94 101 SER A C 1
ATOM 800 O O . SER A 1 101 ? 3.098 -10.247 -8.543 1.00 92.94 101 SER A O 1
ATOM 802 N N . ARG A 1 102 ? 2.055 -9.546 -10.402 1.00 93.38 102 ARG A N 1
ATOM 803 C CA . ARG A 1 102 ? 0.961 -10.522 -10.371 1.00 93.38 102 ARG A CA 1
ATOM 804 C C . ARG A 1 102 ? 1.494 -11.945 -10.453 1.00 93.38 102 ARG A C 1
ATOM 806 O O . ARG A 1 102 ? 0.950 -12.831 -9.798 1.00 93.38 102 ARG A O 1
ATOM 813 N N . ARG A 1 103 ? 2.547 -12.181 -11.248 1.00 91.94 103 ARG A N 1
ATOM 814 C CA . ARG A 1 103 ? 3.159 -13.509 -11.395 1.00 91.94 103 ARG A CA 1
ATOM 815 C C . ARG A 1 103 ? 3.768 -13.978 -10.077 1.00 91.94 103 ARG A C 1
ATOM 817 O O . ARG A 1 103 ? 3.505 -15.112 -9.685 1.00 91.94 103 ARG A O 1
ATOM 824 N N . SER A 1 104 ? 4.537 -13.125 -9.400 1.00 90.31 104 SER A N 1
ATOM 825 C CA . SER A 1 104 ? 5.128 -13.432 -8.090 1.00 90.31 104 SER A CA 1
ATOM 826 C C . SER A 1 104 ? 4.031 -13.641 -7.038 1.00 90.31 104 SER A C 1
ATOM 828 O O . SER A 1 104 ? 4.025 -14.653 -6.341 1.00 90.31 104 SER A O 1
ATOM 830 N N . ALA A 1 105 ? 3.035 -12.750 -6.980 1.00 91.19 105 ALA A N 1
ATOM 831 C CA . ALA A 1 105 ? 1.925 -12.855 -6.029 1.00 91.19 105 ALA A CA 1
ATOM 832 C C . ALA A 1 105 ? 1.072 -14.125 -6.232 1.00 91.19 105 ALA A C 1
ATOM 834 O O . ALA A 1 105 ? 0.631 -14.743 -5.261 1.00 91.19 105 ALA A O 1
ATOM 835 N N . ALA A 1 106 ? 0.878 -14.563 -7.478 1.00 92.12 106 ALA A N 1
ATOM 836 C CA . ALA A 1 106 ? 0.128 -15.775 -7.804 1.00 92.12 106 ALA A CA 1
ATOM 837 C C . ALA A 1 106 ? 0.796 -17.077 -7.337 1.00 92.12 106 ALA A C 1
ATOM 839 O O . ALA A 1 106 ? 0.123 -18.101 -7.233 1.00 92.12 106 ALA A O 1
ATOM 840 N N . GLN A 1 107 ? 2.100 -17.061 -7.039 1.00 91.06 107 GLN A N 1
ATOM 841 C CA . GLN A 1 107 ? 2.775 -18.215 -6.435 1.00 91.06 107 GLN A CA 1
ATOM 842 C C . GLN A 1 107 ? 2.355 -18.427 -4.975 1.00 91.06 107 GLN A C 1
ATOM 844 O O . GLN A 1 107 ? 2.457 -19.538 -4.462 1.00 91.06 107 GLN A O 1
ATOM 849 N N . ILE A 1 108 ? 1.882 -17.366 -4.315 1.00 89.31 108 ILE A N 1
ATOM 850 C CA . ILE A 1 108 ? 1.493 -17.364 -2.901 1.00 89.31 108 ILE A CA 1
ATOM 851 C C . ILE A 1 108 ? -0.029 -17.481 -2.767 1.00 89.31 108 ILE A C 1
ATOM 853 O O . ILE A 1 108 ? -0.528 -18.219 -1.916 1.00 89.31 108 ILE A O 1
ATOM 857 N N . TRP A 1 109 ? -0.781 -16.760 -3.606 1.00 88.62 109 TRP A N 1
ATOM 858 C CA . TRP A 1 109 ? -2.236 -16.671 -3.503 1.00 88.62 109 TRP A CA 1
ATOM 859 C C . TRP A 1 109 ? -2.969 -17.196 -4.739 1.00 88.62 109 TRP A C 1
ATOM 861 O O . TRP A 1 109 ? -2.535 -16.963 -5.867 1.00 88.62 109 TRP A O 1
ATOM 871 N N . PRO A 1 110 ? -4.153 -17.820 -4.562 1.00 84.38 110 PRO A N 1
ATOM 872 C CA . PRO A 1 110 ? -4.991 -18.214 -5.686 1.00 84.38 110 PRO A CA 1
ATOM 873 C C . PRO A 1 110 ? -5.359 -17.010 -6.558 1.00 84.38 110 PRO A C 1
ATOM 875 O O . PRO A 1 110 ? -5.838 -15.997 -6.043 1.00 84.38 110 PRO A O 1
ATOM 878 N N . HIS A 1 111 ? -5.244 -17.162 -7.881 1.00 79.62 111 HIS A N 1
ATOM 879 C CA . HIS A 1 111 ? -5.524 -16.101 -8.858 1.00 79.62 111 HIS A CA 1
ATOM 880 C C . HIS A 1 111 ? -6.871 -15.394 -8.637 1.00 79.62 111 HIS A C 1
ATOM 882 O O . HIS A 1 111 ? -6.943 -14.172 -8.702 1.00 79.62 111 HIS A O 1
ATOM 888 N N . LYS A 1 112 ? -7.927 -16.152 -8.310 1.00 82.69 112 LYS A N 1
ATOM 889 C CA . LYS A 1 112 ? -9.291 -15.627 -8.107 1.00 82.69 112 LYS A CA 1
ATOM 890 C C . LYS A 1 112 ? -9.457 -14.695 -6.898 1.00 82.69 112 LYS A C 1
ATOM 892 O O . LYS A 1 112 ? -10.489 -14.052 -6.777 1.00 82.69 112 LYS A O 1
ATOM 897 N N . THR A 1 113 ? -8.493 -14.678 -5.980 1.00 87.25 113 THR A N 1
ATOM 898 C CA . THR A 1 113 ? -8.504 -13.835 -4.771 1.00 87.25 113 THR A CA 1
ATOM 899 C C . THR A 1 113 ? -7.271 -12.944 -4.679 1.00 87.25 113 THR A C 1
ATOM 901 O O . THR A 1 113 ? -7.104 -12.262 -3.677 1.00 87.25 113 THR A O 1
ATOM 904 N N . LEU A 1 114 ? -6.382 -12.983 -5.677 1.00 92.81 114 LEU A N 1
ATOM 905 C CA . LEU A 1 114 ? -5.080 -12.322 -5.627 1.00 92.81 114 LEU A CA 1
ATOM 906 C C . LEU A 1 114 ? -5.233 -10.827 -5.368 1.00 92.81 114 LEU A C 1
ATOM 908 O O . LEU A 1 114 ? -4.631 -10.322 -4.431 1.00 92.81 114 LEU A O 1
ATOM 912 N N . GLU A 1 115 ? -6.067 -10.150 -6.158 1.00 94.88 115 GLU A N 1
ATOM 913 C CA . GLU A 1 115 ? -6.270 -8.704 -6.041 1.00 94.88 115 GLU A CA 1
ATOM 914 C C . GLU A 1 115 ? -6.743 -8.322 -4.634 1.00 94.88 115 GLU A C 1
ATOM 916 O O . GLU A 1 115 ? -6.078 -7.540 -3.962 1.00 94.88 115 GLU A O 1
ATOM 921 N N . ASP A 1 116 ? -7.822 -8.945 -4.145 1.00 94.81 116 ASP A N 1
ATOM 922 C CA . ASP A 1 116 ? -8.345 -8.662 -2.804 1.00 94.81 116 ASP A CA 1
ATOM 923 C C . ASP A 1 116 ? -7.293 -8.904 -1.711 1.00 94.81 116 ASP A C 1
ATOM 925 O O . ASP A 1 116 ? -7.183 -8.119 -0.778 1.00 94.81 116 ASP A O 1
ATOM 929 N N . ARG A 1 117 ? -6.501 -9.982 -1.820 1.00 95.12 117 ARG A N 1
ATOM 930 C CA . ARG A 1 117 ? -5.475 -10.332 -0.825 1.00 95.12 117 ARG A CA 1
ATOM 931 C C . ARG A 1 117 ? -4.314 -9.353 -0.822 1.00 95.12 117 ARG A C 1
ATOM 933 O O . ARG A 1 117 ? -3.818 -9.016 0.250 1.00 95.12 117 ARG A O 1
ATOM 940 N N . VAL A 1 118 ? -3.885 -8.913 -2.001 1.00 96.38 118 VAL A N 1
ATOM 941 C CA . VAL A 1 118 ? -2.845 -7.895 -2.142 1.00 96.38 118 VAL A CA 1
ATOM 942 C C . VAL A 1 118 ? -3.339 -6.577 -1.544 1.00 96.38 118 VAL A C 1
ATOM 944 O O . VAL A 1 118 ? -2.612 -5.970 -0.761 1.00 96.38 118 VAL A O 1
ATOM 947 N N . ILE A 1 119 ? -4.577 -6.166 -1.843 1.00 96.81 119 ILE A N 1
ATOM 948 C CA . ILE A 1 119 ? -5.169 -4.941 -1.289 1.00 96.81 119 ILE A CA 1
ATOM 949 C C . ILE A 1 119 ? -5.299 -5.048 0.233 1.00 96.81 119 ILE A C 1
ATOM 951 O O . ILE A 1 119 ? -4.762 -4.194 0.929 1.00 96.81 119 ILE A O 1
ATOM 955 N N . ASP A 1 120 ? -5.922 -6.109 0.759 1.00 95.81 120 ASP A N 1
ATOM 956 C CA . ASP A 1 120 ? -6.079 -6.316 2.207 1.00 95.81 120 ASP A CA 1
ATOM 957 C C . ASP A 1 120 ? -4.718 -6.233 2.920 1.00 95.81 120 ASP A C 1
ATOM 959 O O . ASP A 1 120 ? -4.565 -5.508 3.899 1.00 95.81 120 ASP A O 1
ATOM 963 N N . THR A 1 121 ? -3.701 -6.925 2.393 1.00 96.06 121 THR A N 1
ATOM 964 C CA . THR A 1 121 ? -2.348 -6.940 2.976 1.00 96.06 121 THR A CA 1
ATOM 965 C C . THR A 1 121 ? -1.677 -5.568 2.911 1.00 96.06 121 THR A C 1
ATOM 967 O O . THR A 1 121 ? -0.990 -5.177 3.851 1.00 96.06 121 THR A O 1
ATOM 970 N N . SER A 1 122 ? -1.895 -4.819 1.829 1.00 96.81 122 SER A N 1
ATOM 971 C CA . SER A 1 122 ? -1.386 -3.451 1.687 1.00 96.81 122 SER A CA 1
ATOM 972 C C . SER A 1 122 ? -2.022 -2.518 2.716 1.00 96.81 122 SER A C 1
ATOM 974 O O . SER A 1 122 ? -1.312 -1.747 3.354 1.00 96.81 122 SER A O 1
ATOM 976 N N . LEU A 1 123 ? -3.339 -2.620 2.925 1.00 95.88 123 LEU A N 1
ATOM 977 C CA . LEU A 1 123 ? -4.060 -1.816 3.913 1.00 95.88 123 LEU A CA 1
ATOM 978 C C . LEU A 1 123 ? -3.597 -2.126 5.342 1.00 95.88 123 LEU A C 1
ATOM 980 O O . LEU A 1 123 ? -3.357 -1.199 6.111 1.00 95.88 123 LEU A O 1
ATOM 984 N N . PHE A 1 124 ? -3.378 -3.404 5.669 1.00 95.50 124 PHE A N 1
ATOM 985 C CA . PHE A 1 124 ? -2.738 -3.790 6.927 1.00 95.50 124 PHE A CA 1
ATOM 986 C C . PHE A 1 124 ? -1.348 -3.167 7.065 1.00 95.50 124 PHE A C 1
ATOM 988 O O . PHE A 1 124 ? -1.055 -2.535 8.074 1.00 95.50 124 PHE A O 1
ATOM 995 N N . ALA A 1 125 ? -0.491 -3.290 6.049 1.00 95.88 125 ALA A N 1
ATOM 996 C CA . ALA A 1 125 ? 0.869 -2.763 6.116 1.00 95.88 125 ALA A CA 1
ATOM 997 C C . ALA A 1 125 ? 0.908 -1.239 6.341 1.00 95.88 125 ALA A C 1
ATOM 999 O O . ALA A 1 125 ? 1.761 -0.762 7.089 1.00 95.88 125 ALA A O 1
ATOM 1000 N N . LEU A 1 126 ? -0.029 -0.479 5.757 1.00 95.50 126 LEU A N 1
ATOM 1001 C CA . LEU A 1 126 ? -0.155 0.972 5.969 1.00 95.50 126 LEU A CA 1
ATOM 1002 C C . LEU A 1 126 ? -0.434 1.344 7.430 1.00 95.50 126 LEU A C 1
ATOM 1004 O O . LEU A 1 126 ? 0.063 2.369 7.890 1.00 95.50 126 LEU A O 1
ATOM 1008 N N . ALA A 1 127 ? -1.181 0.504 8.147 1.00 94.25 127 ALA A N 1
ATOM 1009 C CA . ALA A 1 127 ? -1.543 0.686 9.550 1.00 94.25 127 ALA A CA 1
ATOM 1010 C C . ALA A 1 127 ? -0.631 -0.095 10.520 1.00 94.25 127 ALA A C 1
ATOM 1012 O O . ALA A 1 127 ? -0.997 -0.324 11.669 1.00 94.25 127 ALA A O 1
ATOM 1013 N N . GLY A 1 128 ? 0.548 -0.549 10.074 1.00 93.19 128 GLY A N 1
ATOM 1014 C CA . GLY A 1 128 ? 1.460 -1.329 10.924 1.00 93.19 128 GLY A CA 1
ATOM 1015 C C . GLY A 1 128 ? 0.857 -2.675 11.337 1.00 93.19 128 GLY A C 1
ATOM 1016 O O . GLY A 1 128 ? 0.921 -3.065 12.493 1.00 93.19 128 GLY A O 1
ATOM 1017 N N . TYR A 1 129 ? 0.190 -3.339 10.391 1.00 93.75 129 TYR A N 1
ATOM 1018 C CA . TYR A 1 129 ? -0.528 -4.609 10.541 1.00 93.75 129 TYR A CA 1
ATOM 1019 C C . TYR A 1 129 ? -1.680 -4.624 11.553 1.00 93.75 129 TYR A C 1
ATOM 1021 O O . TYR A 1 129 ? -2.176 -5.697 11.899 1.00 93.75 129 TYR A O 1
ATOM 1029 N N . ARG A 1 130 ? -2.175 -3.451 11.951 1.00 93.44 130 ARG A N 1
ATOM 1030 C CA . ARG A 1 130 ? -3.463 -3.291 12.640 1.00 93.44 130 ARG A CA 1
ATOM 1031 C C . ARG A 1 130 ? -4.603 -3.141 11.634 1.00 93.44 130 ARG A C 1
ATOM 1033 O O . ARG A 1 130 ? -4.352 -2.845 10.464 1.00 93.44 130 ARG A O 1
ATOM 1040 N N . ILE A 1 131 ? -5.852 -3.350 12.056 1.00 93.81 131 ILE A N 1
ATOM 1041 C CA . ILE A 1 131 ? -7.011 -3.110 11.183 1.00 93.81 131 ILE A CA 1
ATOM 1042 C C . ILE A 1 131 ? -7.239 -1.591 11.072 1.00 93.81 131 ILE A C 1
ATOM 1044 O O . ILE A 1 131 ? -7.530 -0.963 12.088 1.00 93.81 131 ILE A O 1
ATOM 1048 N N . PRO A 1 132 ? -7.139 -0.971 9.879 1.00 94.50 132 PRO A N 1
ATOM 1049 C CA . PRO A 1 132 ? -7.483 0.439 9.721 1.00 94.50 132 PRO A CA 1
ATOM 1050 C C . PRO A 1 132 ? -9.002 0.635 9.820 1.00 94.50 132 PRO A C 1
ATOM 1052 O O . PRO A 1 132 ? -9.758 0.011 9.068 1.00 94.50 132 PRO A O 1
ATOM 1055 N N . SER A 1 133 ? -9.441 1.515 10.721 1.00 95.31 133 SER A N 1
ATOM 1056 C CA . SER A 1 133 ? -10.838 1.954 10.837 1.00 95.31 133 SER A CA 1
ATOM 1057 C C . SER A 1 133 ? -11.128 3.137 9.913 1.00 95.31 133 SER A C 1
ATOM 1059 O O . SER A 1 133 ? -12.208 3.216 9.337 1.00 95.31 133 SER A O 1
ATOM 1061 N N . SER A 1 134 ? -10.148 4.011 9.674 1.00 95.56 134 SER A N 1
ATOM 1062 C CA . SER A 1 134 ? -10.221 5.065 8.660 1.00 95.56 134 SER A CA 1
ATOM 1063 C C . SER A 1 134 ? -8.944 5.140 7.833 1.00 95.56 134 SER A C 1
ATOM 1065 O O . SER A 1 134 ? -7.872 4.759 8.294 1.00 95.56 134 SER A O 1
ATOM 1067 N N . LEU A 1 135 ? -9.055 5.614 6.594 1.00 94.00 135 LEU A N 1
ATOM 1068 C CA . LEU A 1 135 ? -7.941 5.716 5.656 1.00 94.00 135 LEU A CA 1
ATOM 1069 C C . LEU A 1 135 ? -8.160 6.900 4.709 1.00 94.00 135 LEU A C 1
ATOM 1071 O O . LEU A 1 135 ? -9.154 6.934 3.986 1.00 94.00 135 LEU A O 1
ATOM 1075 N N . SER A 1 136 ? -7.226 7.845 4.685 1.00 94.56 136 SER A N 1
ATOM 1076 C CA . SER A 1 136 ? -7.336 9.076 3.896 1.00 94.56 136 SER A CA 1
ATOM 1077 C C . SER A 1 136 ? -6.002 9.419 3.242 1.00 94.56 136 SER A C 1
ATOM 1079 O O . SER A 1 136 ? -4.933 9.253 3.836 1.00 94.56 136 SER A O 1
ATOM 1081 N N . LEU A 1 137 ? -6.046 9.935 2.015 1.00 93.19 137 LEU A N 1
ATOM 1082 C CA . LEU A 1 137 ? -4.860 10.484 1.363 1.00 93.19 137 LEU A CA 1
ATOM 1083 C C . LEU A 1 137 ? -4.464 11.805 2.041 1.00 93.19 137 LEU A C 1
ATOM 1085 O O . LEU A 1 137 ? -5.275 12.722 2.127 1.00 93.19 137 LEU A O 1
ATOM 1089 N N . ILE A 1 138 ? -3.213 11.914 2.488 1.00 90.75 138 ILE A N 1
ATOM 1090 C CA . ILE A 1 138 ? -2.657 13.164 3.029 1.00 90.75 138 ILE A CA 1
ATOM 1091 C C . ILE A 1 138 ? -2.065 13.998 1.893 1.00 90.75 138 ILE A C 1
ATOM 1093 O O . ILE A 1 138 ? -2.347 15.186 1.764 1.00 90.75 138 ILE A O 1
ATOM 1097 N N . THR A 1 139 ? -1.199 13.381 1.088 1.00 89.00 139 THR A N 1
ATOM 1098 C CA . THR A 1 139 ? -0.493 14.044 -0.012 1.00 89.00 139 THR A CA 1
ATOM 1099 C C . THR A 1 139 ? -0.000 13.015 -1.024 1.00 89.00 139 THR A C 1
ATOM 1101 O O . THR A 1 139 ? 0.180 11.840 -0.693 1.00 89.00 139 THR A O 1
ATOM 1104 N N . SER A 1 140 ? 0.236 13.456 -2.255 1.00 87.69 140 SER A N 1
ATOM 1105 C CA . SER A 1 140 ? 0.815 12.655 -3.329 1.00 87.69 140 SER A CA 1
ATOM 1106 C C . SER A 1 140 ? 1.951 13.414 -4.003 1.00 87.69 140 SER A C 1
ATOM 1108 O O . SER A 1 140 ? 1.829 14.606 -4.284 1.00 87.69 140 SER A O 1
ATOM 1110 N N . TYR A 1 141 ? 3.025 12.705 -4.321 1.00 84.56 141 TYR A N 1
ATOM 1111 C CA . TYR A 1 141 ? 4.186 13.208 -5.038 1.00 84.56 141 TYR A CA 1
ATOM 1112 C C . TYR A 1 141 ? 4.392 12.365 -6.287 1.00 84.56 141 TYR A C 1
ATOM 1114 O O . TYR A 1 141 ? 4.436 11.141 -6.201 1.00 84.56 141 TYR A O 1
ATOM 1122 N N . THR A 1 142 ? 4.567 13.011 -7.434 1.00 81.38 142 THR A N 1
ATOM 1123 C CA . THR A 1 142 ? 4.958 12.342 -8.676 1.00 81.38 142 THR A CA 1
ATOM 1124 C C . THR A 1 142 ? 6.380 12.762 -9.006 1.00 81.38 142 THR A C 1
ATOM 1126 O O . THR A 1 142 ? 6.677 13.956 -9.082 1.00 81.38 142 THR A O 1
ATOM 1129 N N . GLY A 1 143 ? 7.270 11.789 -9.171 1.00 66.75 143 GLY A N 1
ATOM 1130 C CA . GLY A 1 143 ? 8.646 11.991 -9.596 1.00 66.75 143 GLY A CA 1
ATOM 1131 C C . GLY A 1 143 ? 8.688 12.420 -11.057 1.00 66.75 143 GLY A C 1
ATOM 1132 O O . GLY A 1 143 ? 9.014 11.631 -11.933 1.00 66.75 143 GLY A O 1
ATOM 1133 N N . THR A 1 144 ? 8.338 13.671 -11.361 1.00 54.28 144 THR A N 1
ATOM 1134 C CA . THR A 1 144 ? 8.597 14.225 -12.691 1.00 54.28 144 THR A CA 1
ATOM 1135 C C . THR A 1 144 ? 10.075 14.572 -12.791 1.00 54.28 144 THR A C 1
ATOM 1137 O O . THR A 1 144 ? 10.508 15.642 -12.356 1.00 54.28 144 THR A O 1
ATOM 1140 N N . GLU A 1 145 ? 10.856 13.684 -13.395 1.00 46.53 145 GLU A N 1
ATOM 1141 C CA . GLU A 1 145 ? 12.116 14.074 -14.010 1.00 46.53 145 GLU A CA 1
ATOM 1142 C C . GLU A 1 145 ? 11.778 14.999 -15.192 1.00 46.53 145 GLU A C 1
ATOM 1144 O O . GLU A 1 145 ? 11.319 14.558 -16.243 1.00 46.53 145 GLU A O 1
ATOM 1149 N N . LYS A 1 146 ? 11.984 16.315 -15.043 1.00 38.56 146 LYS A N 1
ATOM 1150 C CA . LYS A 1 146 ? 12.223 17.161 -16.218 1.00 38.56 146 LYS A CA 1
ATOM 1151 C C . LYS A 1 146 ? 13.594 16.774 -16.774 1.00 38.56 146 LYS A C 1
ATOM 1153 O O . LYS A 1 146 ? 14.593 17.407 -16.446 1.00 38.56 146 LYS A O 1
ATOM 1158 N N . VAL A 1 147 ? 13.638 15.740 -17.605 1.00 48.72 147 VAL A N 1
ATOM 1159 C CA . VAL A 1 147 ? 14.755 15.489 -18.521 1.00 48.72 147 VAL A CA 1
ATOM 1160 C C . VAL A 1 147 ? 14.317 15.980 -19.893 1.00 48.72 147 VAL A C 1
ATOM 1162 O O . VAL A 1 147 ? 13.830 15.208 -2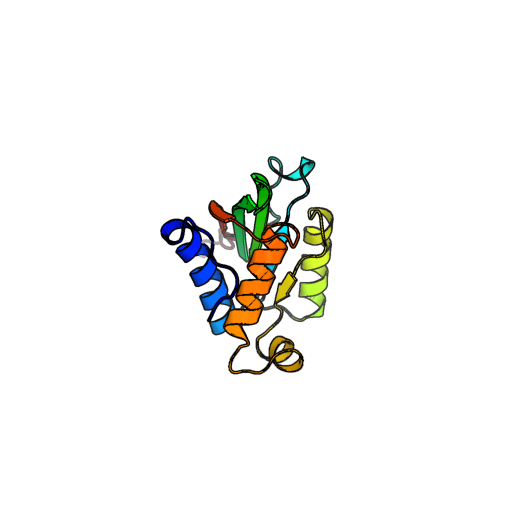0.700 1.00 48.72 147 VAL A O 1
ATOM 1165 N N . ASP A 1 148 ? 14.381 17.293 -20.103 1.00 43.41 148 ASP A N 1
ATOM 1166 C CA . ASP A 1 148 ? 14.994 17.872 -21.304 1.00 43.41 148 ASP A CA 1
ATOM 1167 C C . ASP A 1 148 ? 14.907 19.400 -21.253 1.00 43.41 148 ASP A C 1
ATOM 1169 O O . ASP A 1 148 ? 13.871 20.016 -21.491 1.00 43.41 148 ASP A O 1
ATOM 1173 N N . GLY A 1 149 ? 16.041 20.013 -20.922 1.00 39.59 149 GLY A N 1
ATOM 1174 C CA . GLY A 1 149 ? 16.357 21.400 -21.256 1.00 39.59 149 GLY A CA 1
ATOM 1175 C C . GLY A 1 149 ? 17.280 21.467 -22.473 1.00 39.59 149 GLY A C 1
ATOM 1176 O O . GLY A 1 149 ? 18.160 22.321 -22.514 1.00 39.59 149 GLY A O 1
ATOM 1177 N N . ARG A 1 150 ? 17.155 20.528 -23.422 1.00 41.47 150 ARG A N 1
ATOM 1178 C CA . ARG A 1 150 ? 17.782 20.640 -24.741 1.00 41.47 150 ARG A CA 1
ATOM 1179 C C . ARG A 1 150 ? 16.740 21.124 -25.738 1.00 41.47 150 ARG A C 1
ATOM 1181 O O . ARG A 1 150 ? 16.031 20.331 -26.347 1.00 41.47 150 ARG A O 1
ATOM 1188 N N . GLU A 1 151 ? 16.683 22.438 -25.914 1.00 36.78 151 GLU A N 1
ATOM 1189 C CA . GLU A 1 151 ? 16.315 22.985 -27.215 1.00 36.78 151 GLU A CA 1
ATOM 1190 C C . GLU A 1 151 ? 17.414 22.561 -28.195 1.00 36.78 151 GLU A C 1
ATOM 1192 O O . GLU A 1 151 ? 18.595 22.853 -27.995 1.00 36.78 151 GLU A O 1
ATOM 1197 N N . VAL A 1 152 ? 17.028 21.781 -29.200 1.00 40.31 152 VAL A N 1
ATOM 1198 C CA . VAL A 1 152 ? 17.837 21.578 -30.396 1.00 40.31 152 VAL A CA 1
ATOM 1199 C C . VAL A 1 152 ? 17.370 22.637 -31.391 1.00 40.31 152 VAL A C 1
ATOM 1201 O O . VAL A 1 152 ? 16.288 22.497 -31.956 1.00 40.31 152 VAL A O 1
ATOM 1204 N N . GLU A 1 153 ? 18.178 23.677 -31.580 1.00 36.69 153 GLU A N 1
ATOM 1205 C CA . GLU A 1 153 ? 18.339 24.342 -32.881 1.00 36.69 153 GLU A CA 1
ATOM 1206 C C . GLU A 1 153 ? 19.766 24.095 -33.379 1.00 36.69 153 GLU A C 1
ATOM 1208 O O . GLU A 1 153 ? 20.711 24.198 -32.559 1.00 36.69 153 GLU A O 1
#

pLDDT: mean 85.05, std 14.22, range [36.69, 96.81]

Foldseek 3Di:
DAPFDAPPCVQVVVVLVVLLVCQVVFWKKKKAWFDPVCPPVVPDDPLVLAQKKWKKWAAFPVRDITIMMITTGPLDPPVSNVVSCVVVVVGGPDDIDIRNGLVVQCVVDPNVCSSSVSSNRRCCRRVVNTRTNHMHTPDMDGSDDPPDPDDDD

Sequence (153 aa):
MLKVRPDNLEEASFLIDLLRTSINDDRPFLAGCLLKEHHESFTNPQPKLVEEIYQVGGIDEDGEIYRGVVAVMPRLPSEDLKGCISTINSLLAEKPFFFESRRSAAQIWPHKTLEDRVIDTSLFALAGYRIPSSLSLITSYTGTEKVDGREVE

Secondary structure (DSSP, 8-state):
--S---S-HHHHHHHHHHHHHHHHTT--EEEEEBPGGGTTT-S---TTS-SEEEEEEEEETTS-EEEEEEEEPPS--HHHHHHHHHHHHTTBSSPPEEE--HHHHHTTS-GGGHHHHHHHHHHHHHTTTSPEEEEEEEEEEE-----------

Radius of gyration: 15.8 Å; chains: 1; bounding box: 34×43×52 Å